Protein AF-A0A2G9U243-F1 (afdb_monomer_lite)

pLDDT: mean 89.63, std 13.97, range [38.19, 98.0]

Structure (mmCIF, N/CA/C/O backbone):
data_AF-A0A2G9U243-F1
#
_entry.id   AF-A0A2G9U243-F1
#
loop_
_atom_site.group_PDB
_atom_site.id
_atom_site.type_symbol
_atom_site.label_atom_id
_atom_site.label_alt_id
_atom_site.label_comp_id
_atom_site.label_asym_id
_atom_site.label_entity_id
_atom_site.label_seq_id
_atom_site.pdbx_PDB_ins_code
_atom_site.Cartn_x
_atom_site.Cartn_y
_atom_site.Cartn_z
_atom_site.occupancy
_atom_site.B_iso_or_equiv
_atom_site.auth_seq_id
_atom_site.auth_comp_id
_atom_site.auth_asym_id
_atom_site.auth_atom_id
_atom_site.pdbx_PDB_model_num
ATOM 1 N N . MET A 1 1 ? 14.130 -42.281 23.782 1.00 38.19 1 MET A N 1
ATOM 2 C CA . MET A 1 1 ? 13.414 -41.888 22.552 1.00 38.19 1 MET A CA 1
ATOM 3 C C . MET A 1 1 ? 12.283 -40.970 22.979 1.00 38.19 1 MET A C 1
AT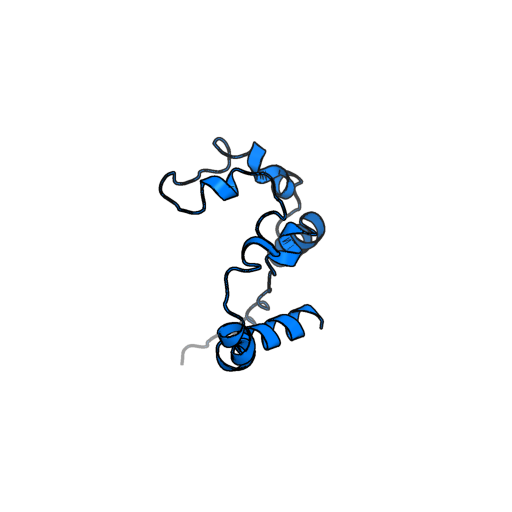OM 5 O O . MET A 1 1 ? 11.359 -41.455 23.614 1.00 38.19 1 MET A O 1
ATOM 9 N N . CYS A 1 2 ? 12.399 -39.661 22.758 1.00 44.28 2 CYS A N 1
ATOM 10 C CA . CYS A 1 2 ? 11.280 -38.750 22.996 1.00 44.28 2 CYS A CA 1
ATOM 11 C C . CYS A 1 2 ? 10.326 -38.869 21.809 1.00 44.28 2 CYS A C 1
ATOM 13 O O . CYS A 1 2 ? 10.739 -38.656 20.669 1.00 44.28 2 CYS A O 1
ATOM 15 N N . ASP A 1 3 ? 9.093 -39.272 22.093 1.00 52.53 3 ASP A N 1
ATOM 16 C CA . ASP A 1 3 ? 8.004 -39.333 21.129 1.00 52.53 3 ASP A CA 1
ATOM 17 C C . ASP A 1 3 ? 7.628 -37.901 20.726 1.00 52.53 3 ASP A C 1
ATOM 19 O O . ASP A 1 3 ? 7.115 -37.118 21.526 1.00 52.53 3 ASP A O 1
ATOM 23 N N . MET A 1 4 ? 7.994 -37.523 19.503 1.00 55.00 4 MET A N 1
ATOM 24 C CA . MET A 1 4 ? 7.607 -36.254 18.900 1.00 55.00 4 MET A CA 1
ATOM 25 C C . MET A 1 4 ? 6.247 -36.492 18.257 1.00 55.00 4 MET A C 1
ATOM 27 O O . MET A 1 4 ? 6.179 -37.029 17.149 1.00 55.00 4 MET A O 1
ATOM 31 N N . GLY A 1 5 ? 5.187 -36.116 18.979 1.00 56.22 5 GLY A N 1
ATOM 32 C CA . GLY A 1 5 ? 3.805 -36.173 18.507 1.00 56.22 5 GLY A CA 1
ATOM 33 C C . GLY A 1 5 ? 3.618 -35.555 17.111 1.00 56.22 5 GLY A C 1
ATOM 34 O O . GLY A 1 5 ? 4.509 -34.871 16.595 1.00 56.22 5 GLY A O 1
ATOM 35 N N . PRO A 1 6 ? 2.469 -35.810 16.460 1.00 59.44 6 PRO A N 1
ATOM 36 C CA . PRO A 1 6 ? 2.274 -35.511 15.047 1.00 59.44 6 PRO A CA 1
ATOM 37 C C . PRO A 1 6 ? 2.610 -34.050 14.741 1.00 59.44 6 PRO A C 1
ATOM 39 O O . PRO A 1 6 ? 2.042 -33.134 15.334 1.00 59.44 6 PRO A O 1
ATOM 42 N N . LYS A 1 7 ? 3.552 -33.849 13.809 1.00 55.09 7 LYS A N 1
ATOM 43 C CA . LYS A 1 7 ? 3.908 -32.535 13.266 1.00 55.09 7 LYS A CA 1
ATOM 44 C C . LYS A 1 7 ? 2.626 -31.890 12.745 1.00 55.09 7 LYS A C 1
ATOM 46 O O . LYS A 1 7 ? 2.109 -32.309 11.711 1.00 55.09 7 LYS A O 1
ATOM 51 N N . THR A 1 8 ? 2.097 -30.909 13.468 1.00 56.22 8 THR A N 1
ATOM 52 C CA . THR A 1 8 ? 0.997 -30.086 12.976 1.00 56.22 8 THR A CA 1
ATOM 53 C C . THR A 1 8 ? 1.460 -29.444 11.672 1.00 56.22 8 THR A C 1
ATOM 55 O O . THR A 1 8 ? 2.546 -28.864 11.599 1.00 56.22 8 THR A O 1
ATOM 58 N N . ALA A 1 9 ? 0.694 -29.647 10.600 1.00 64.56 9 ALA A N 1
ATOM 59 C CA . ALA A 1 9 ? 1.002 -29.068 9.303 1.00 64.56 9 ALA A CA 1
ATOM 60 C C . ALA A 1 9 ? 1.116 -27.546 9.462 1.00 64.56 9 ALA A C 1
ATOM 62 O O . ALA A 1 9 ? 0.232 -26.915 10.040 1.00 64.56 9 ALA A O 1
ATOM 63 N N . THR A 1 10 ? 2.215 -26.959 8.989 1.00 58.97 10 THR A N 1
ATOM 64 C CA . THR A 1 10 ? 2.356 -25.503 8.943 1.00 58.97 10 THR A CA 1
ATOM 65 C C . THR A 1 10 ? 1.190 -24.943 8.123 1.00 58.97 10 THR A C 1
ATOM 67 O O . THR A 1 10 ? 0.971 -25.438 7.013 1.00 58.97 10 THR A O 1
ATOM 70 N N . PRO A 1 11 ? 0.422 -23.962 8.633 1.00 63.59 11 PRO A N 1
ATOM 71 C CA . PRO A 1 11 ? -0.643 -23.358 7.846 1.00 63.59 11 PRO A CA 1
ATOM 72 C C . PRO A 1 11 ? -0.045 -22.768 6.559 1.00 63.59 11 PRO A C 1
ATOM 74 O O . PRO A 1 11 ? 1.088 -22.270 6.584 1.00 63.59 11 PRO A O 1
ATOM 77 N N . PRO A 1 12 ? -0.755 -22.856 5.422 1.00 75.88 12 PRO A N 1
ATOM 78 C CA . PRO A 1 12 ? -0.239 -22.366 4.149 1.00 75.88 12 PRO A CA 1
ATOM 79 C C . PRO A 1 12 ? 0.118 -20.883 4.273 1.00 75.88 12 PRO A C 1
ATOM 81 O O . PRO A 1 12 ? -0.644 -20.108 4.830 1.00 75.88 12 PRO A O 1
ATOM 84 N N . SER A 1 13 ? 1.283 -20.461 3.785 1.00 81.94 13 SER A N 1
ATOM 85 C CA . SER A 1 13 ? 1.639 -19.038 3.792 1.00 81.94 13 SER A CA 1
ATOM 86 C C . SER A 1 13 ? 0.814 -18.272 2.756 1.00 81.94 13 SER A C 1
ATOM 88 O O . SER A 1 13 ? 0.640 -18.737 1.628 1.00 81.94 13 SER A O 1
ATOM 90 N N . GLN A 1 14 ? 0.329 -17.082 3.120 1.00 87.88 14 GLN A N 1
ATOM 91 C CA . GLN A 1 14 ? -0.534 -16.273 2.265 1.00 87.88 14 GLN A CA 1
ATOM 92 C C . GLN A 1 14 ? 0.223 -15.097 1.632 1.00 87.88 14 GLN A C 1
ATOM 94 O O . GLN A 1 14 ? 0.692 -14.201 2.326 1.00 87.88 14 GLN A O 1
ATOM 99 N N . TRP A 1 15 ? 0.287 -15.059 0.298 1.00 92.25 15 TRP A N 1
ATOM 100 C CA . TRP A 1 15 ? 0.796 -13.898 -0.444 1.00 92.25 15 TRP A CA 1
ATOM 101 C C . TRP A 1 15 ? -0.177 -12.715 -0.392 1.00 92.25 15 TRP A C 1
ATOM 103 O O . TRP A 1 15 ? -1.387 -12.907 -0.556 1.00 92.25 15 TRP A O 1
ATOM 113 N N . VAL A 1 16 ? 0.354 -11.501 -0.223 1.00 94.25 16 VAL A N 1
ATOM 114 C CA . VAL A 1 16 ? -0.378 -10.227 -0.316 1.00 94.25 16 VAL A CA 1
ATOM 115 C C . VAL A 1 16 ? 0.365 -9.326 -1.295 1.00 94.25 16 VAL A C 1
ATOM 117 O O . VAL A 1 16 ? 1.498 -8.924 -1.042 1.00 94.25 16 VAL A O 1
ATOM 120 N N . TYR A 1 17 ? -0.270 -9.037 -2.428 1.00 95.44 17 TYR A N 1
ATOM 121 C CA . TYR A 1 17 ? 0.282 -8.151 -3.448 1.00 95.44 17 TYR A CA 1
ATOM 122 C C . TYR A 1 17 ? -0.110 -6.718 -3.118 1.00 95.44 17 TYR A C 1
ATOM 124 O O . TYR A 1 17 ? -1.302 -6.422 -3.007 1.00 95.44 17 TYR A O 1
ATOM 132 N N . TYR A 1 18 ? 0.878 -5.838 -2.963 1.00 95.94 18 TYR A N 1
ATOM 133 C CA . TYR A 1 18 ? 0.644 -4.437 -2.615 1.00 95.94 18 TYR A CA 1
ATOM 134 C C . TYR A 1 18 ? -0.284 -3.752 -3.624 1.00 95.94 18 TYR A C 1
ATOM 136 O O . TYR A 1 18 ? -1.225 -3.067 -3.231 1.00 95.94 18 TYR A O 1
ATOM 144 N N . GLU A 1 19 ? -0.079 -4.004 -4.916 1.00 96.00 19 GLU A N 1
ATOM 145 C CA . GLU A 1 19 ? -0.857 -3.414 -6.003 1.00 96.00 19 GLU A CA 1
ATOM 146 C C . GLU A 1 19 ? -2.337 -3.786 -5.896 1.00 96.00 19 GLU A C 1
ATOM 148 O O . GLU A 1 19 ? -3.211 -2.928 -6.004 1.00 96.00 19 GLU A O 1
ATOM 153 N N . ARG A 1 20 ? -2.624 -5.057 -5.592 1.00 95.88 20 ARG A N 1
ATOM 154 C CA . ARG A 1 20 ? -3.994 -5.532 -5.381 1.00 95.88 20 ARG A CA 1
ATOM 155 C C . ARG A 1 20 ? -4.583 -4.975 -4.088 1.00 95.88 20 ARG A C 1
ATOM 157 O O . ARG A 1 20 ? -5.757 -4.619 -4.075 1.00 95.88 20 ARG A O 1
ATOM 164 N N . LEU A 1 21 ? -3.781 -4.877 -3.027 1.00 97.44 21 LEU A N 1
ATOM 165 C CA . LEU A 1 21 ? -4.216 -4.341 -1.738 1.00 97.44 21 LEU A CA 1
ATOM 166 C C . LEU A 1 21 ? -4.678 -2.888 -1.863 1.00 97.44 21 LEU A C 1
ATOM 168 O O . LEU A 1 21 ? -5.718 -2.545 -1.313 1.00 97.44 21 LEU A O 1
ATOM 172 N N . VAL A 1 22 ? -3.955 -2.041 -2.597 1.00 97.62 22 VAL A N 1
ATOM 173 C CA . VAL A 1 22 ? -4.3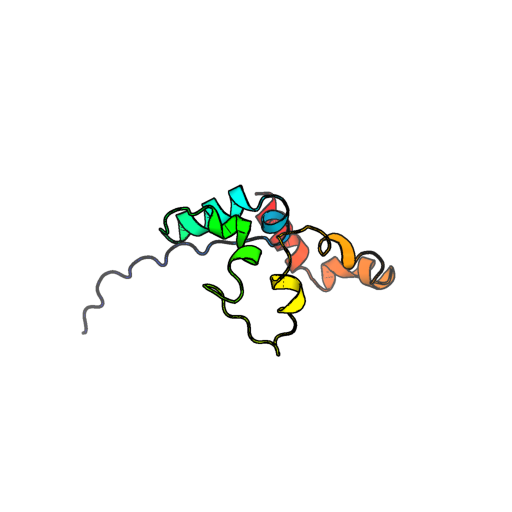60 -0.633 -2.742 1.00 97.62 22 VAL A CA 1
ATOM 174 C C . VAL A 1 22 ? -5.488 -0.427 -3.758 1.00 97.62 22 VAL A C 1
ATOM 176 O O . VAL A 1 22 ? -6.285 0.485 -3.566 1.00 97.62 22 VAL A O 1
ATOM 179 N N . GLN A 1 23 ? -5.606 -1.286 -4.780 1.00 97.56 23 GLN A N 1
ATOM 180 C CA . GLN A 1 23 ? -6.694 -1.231 -5.774 1.00 97.56 23 GLN A CA 1
ATOM 181 C C . GLN A 1 23 ? -8.009 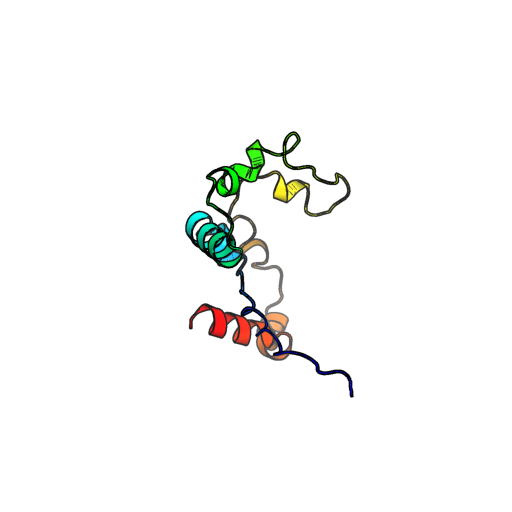-1.846 -5.273 1.00 97.56 23 GLN A C 1
ATOM 183 O O . GLN A 1 23 ? -9.095 -1.441 -5.685 1.00 97.56 23 GLN A O 1
ATOM 188 N N . ARG A 1 24 ? -7.932 -2.873 -4.418 1.00 97.69 24 ARG A N 1
ATOM 189 C CA . ARG A 1 24 ? -9.083 -3.632 -3.897 1.00 97.69 24 ARG A CA 1
ATOM 190 C C . ARG A 1 24 ? -8.960 -3.847 -2.386 1.00 97.69 24 ARG A C 1
ATOM 192 O O . ARG A 1 24 ? -8.944 -4.991 -1.923 1.00 97.69 24 ARG A O 1
ATOM 199 N N . PRO A 1 25 ? -8.880 -2.768 -1.590 1.00 97.75 25 PRO A N 1
ATOM 200 C CA . PRO A 1 25 ? -8.550 -2.867 -0.173 1.00 97.75 25 PRO A CA 1
ATOM 201 C C . PRO A 1 25 ? -9.547 -3.712 0.614 1.00 97.75 25 PRO A C 1
ATOM 203 O O . PRO A 1 25 ? -9.115 -4.502 1.444 1.00 97.75 25 PRO A O 1
ATOM 206 N N . SER A 1 26 ? -10.855 -3.634 0.333 1.00 98.00 26 SER A N 1
ATOM 207 C CA . SER A 1 26 ? -11.844 -4.477 1.026 1.00 98.00 26 SER A CA 1
ATOM 208 C C . SER A 1 26 ? -11.665 -5.961 0.724 1.00 98.00 26 SER A C 1
ATOM 210 O O . SER A 1 26 ? -11.589 -6.753 1.658 1.00 98.00 26 SER A O 1
ATOM 212 N N . ASP A 1 27 ? -11.531 -6.338 -0.547 1.00 97.75 27 ASP A N 1
ATOM 213 C CA . ASP A 1 27 ? -11.371 -7.743 -0.934 1.00 97.75 27 ASP A CA 1
ATOM 214 C C . ASP A 1 27 ? -10.101 -8.344 -0.316 1.00 97.75 27 ASP A C 1
ATOM 216 O O . ASP A 1 27 ? -10.134 -9.431 0.266 1.00 97.75 27 ASP A O 1
ATOM 220 N N . GLU A 1 28 ? -8.983 -7.617 -0.398 1.00 97.62 28 GLU A N 1
ATOM 221 C CA . GLU A 1 28 ? -7.697 -8.113 0.090 1.00 97.62 28 GLU A CA 1
ATOM 222 C C . GLU A 1 28 ? -7.618 -8.156 1.611 1.00 97.62 28 GLU A C 1
ATOM 224 O O . GLU A 1 28 ? -7.147 -9.149 2.163 1.00 97.62 28 GLU A O 1
ATOM 229 N N . THR A 1 29 ? -8.115 -7.135 2.308 1.00 97.44 29 THR A N 1
ATOM 230 C CA . THR A 1 29 ? -8.127 -7.145 3.779 1.00 97.44 29 THR A CA 1
ATOM 231 C C . THR A 1 29 ? -9.079 -8.205 4.324 1.00 97.44 29 THR A C 1
ATOM 233 O O . THR A 1 29 ? -8.718 -8.885 5.280 1.00 97.44 29 THR A O 1
ATOM 236 N N . ARG A 1 30 ? -10.233 -8.455 3.686 1.00 97.94 30 ARG A N 1
ATOM 237 C CA . ARG A 1 30 ? -11.111 -9.586 4.043 1.00 97.94 30 ARG A CA 1
ATOM 238 C C . ARG A 1 30 ? -10.402 -10.922 3.890 1.00 97.94 30 ARG A C 1
ATOM 240 O O . ARG A 1 30 ? -10.484 -11.759 4.784 1.00 97.94 30 ARG A O 1
ATOM 247 N N . ARG A 1 31 ? -9.685 -11.110 2.781 1.00 96.25 31 ARG A N 1
ATOM 248 C CA . ARG A 1 31 ? -8.913 -12.328 2.519 1.00 96.25 31 ARG A CA 1
ATOM 249 C C . ARG A 1 31 ? -7.811 -12.537 3.560 1.00 96.25 31 ARG A C 1
ATOM 251 O O . ARG A 1 31 ? -7.644 -13.654 4.042 1.00 96.25 31 ARG A O 1
ATOM 258 N N . VAL A 1 32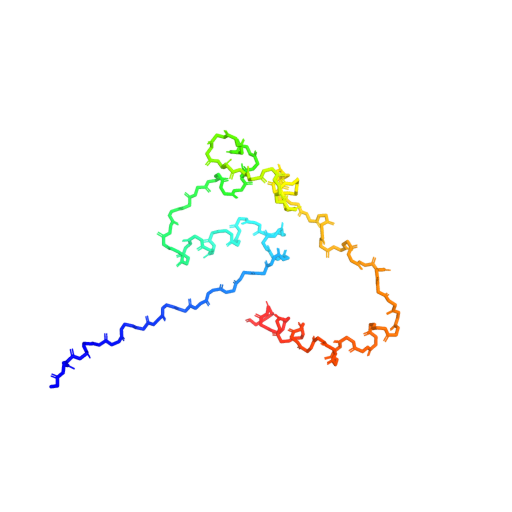 ? -7.095 -11.472 3.929 1.00 96.44 32 VAL A N 1
ATOM 259 C CA . VAL A 1 32 ? -6.055 -11.504 4.970 1.00 96.44 32 VAL A CA 1
ATOM 260 C C . VAL A 1 32 ? -6.649 -11.798 6.348 1.00 96.44 32 VAL A C 1
ATOM 262 O O . VAL A 1 32 ? -6.149 -12.681 7.035 1.00 96.44 32 VAL A O 1
ATOM 265 N N . LEU A 1 33 ? -7.724 -11.117 6.749 1.00 96.94 33 LEU A N 1
ATOM 266 C CA . LEU A 1 33 ? -8.353 -11.336 8.055 1.00 96.94 33 LEU A CA 1
ATOM 267 C C . LEU A 1 33 ? -8.959 -12.738 8.172 1.00 96.94 33 LEU A C 1
ATOM 269 O O . LEU A 1 33 ? -8.769 -13.390 9.192 1.00 96.94 33 LEU A O 1
ATOM 273 N N . HIS A 1 34 ? -9.590 -13.243 7.107 1.00 95.88 34 HIS A N 1
ATOM 274 C CA . HIS A 1 34 ? -10.062 -14.627 7.049 1.00 95.88 34 HIS A CA 1
ATOM 275 C C . HIS A 1 34 ? -8.906 -15.627 7.189 1.00 95.88 34 HIS A C 1
ATOM 277 O O . HIS A 1 34 ? -9.022 -16.605 7.919 1.00 95.88 34 HIS A O 1
ATOM 283 N N . PHE A 1 35 ? -7.777 -15.387 6.513 1.00 95.19 35 PHE A N 1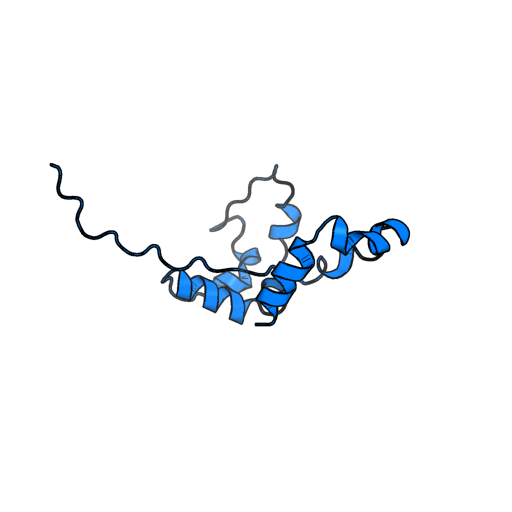
ATOM 284 C CA . PHE A 1 35 ? -6.583 -16.222 6.657 1.00 95.19 35 PHE A CA 1
ATOM 285 C C . PHE A 1 35 ? -6.034 -16.231 8.096 1.00 95.19 35 PHE A C 1
ATOM 287 O O . PHE A 1 35 ? -5.556 -17.263 8.561 1.00 95.19 35 PHE A O 1
ATOM 294 N N . LEU A 1 36 ? -6.115 -15.096 8.795 1.00 95.06 36 LEU A N 1
ATOM 295 C CA . LEU A 1 36 ? -5.669 -14.939 10.182 1.00 95.06 36 LEU A CA 1
ATOM 296 C C . LEU A 1 36 ? -6.709 -15.378 11.229 1.00 95.06 36 LEU A C 1
ATOM 298 O O . LEU A 1 36 ? -6.408 -15.296 12.416 1.00 95.06 36 LEU A O 1
ATOM 302 N N . ASP A 1 37 ? -7.902 -15.815 10.812 1.00 95.75 37 ASP A N 1
ATOM 303 C CA . ASP A 1 37 ? -9.054 -16.090 11.688 1.00 95.75 37 ASP A CA 1
ATOM 304 C C . ASP A 1 37 ? -9.424 -14.895 12.597 1.00 95.75 37 ASP A C 1
ATOM 306 O O . ASP A 1 37 ? -9.703 -15.025 13.788 1.00 95.75 37 ASP A O 1
ATOM 310 N N . VAL A 1 38 ? -9.393 -13.685 12.026 1.00 96.69 38 VAL A N 1
ATOM 311 C CA . VAL A 1 38 ? -9.762 -12.434 12.704 1.00 96.69 38 VAL A CA 1
ATOM 312 C C . VAL A 1 38 ? -11.092 -11.917 12.141 1.00 96.69 38 VAL A C 1
ATOM 314 O O . VAL A 1 38 ? -11.242 -11.827 10.918 1.00 96.69 38 VAL A O 1
ATOM 317 N N . PRO A 1 39 ? -12.068 -11.534 12.989 1.00 97.38 39 PRO A N 1
ATOM 318 C CA . PRO A 1 39 ? -13.319 -10.944 12.527 1.00 97.38 39 PRO A CA 1
ATOM 319 C C . PRO A 1 39 ? -13.108 -9.663 11.714 1.00 97.38 39 PRO A C 1
ATOM 321 O O . PRO A 1 39 ? -12.198 -8.875 11.968 1.00 97.38 39 PRO A O 1
ATOM 324 N N . TRP A 1 40 ? -13.998 -9.425 10.754 1.00 97.56 40 TRP A N 1
ATOM 325 C CA . TRP A 1 40 ? -14.006 -8.179 9.994 1.00 97.56 40 TRP A CA 1
ATOM 326 C C . TRP A 1 40 ? -14.345 -6.967 10.876 1.00 97.56 40 TRP A C 1
ATOM 328 O O . TRP A 1 40 ? -15.293 -7.019 11.658 1.00 97.56 40 TRP A O 1
ATOM 338 N N . SER A 1 41 ? -13.642 -5.853 10.653 1.00 96.69 41 SER A N 1
ATOM 339 C CA . SER A 1 41 ? -14.045 -4.505 11.070 1.00 96.69 41 SER A CA 1
ATOM 340 C C . SER A 1 41 ? -13.842 -3.540 9.905 1.00 96.69 41 SER A C 1
ATOM 342 O O . SER A 1 41 ? -12.838 -3.637 9.203 1.00 96.69 41 SER A O 1
ATOM 344 N N . ASP A 1 42 ? -14.750 -2.580 9.718 1.00 96.12 42 ASP A N 1
ATOM 345 C CA . ASP A 1 42 ? -14.591 -1.528 8.704 1.00 96.12 42 ASP A CA 1
ATOM 346 C C . ASP A 1 42 ? -13.429 -0.568 9.018 1.00 96.12 42 ASP A C 1
ATOM 348 O O . ASP A 1 42 ? -12.957 0.146 8.129 1.00 96.12 42 ASP A O 1
ATOM 352 N N . ASP A 1 43 ? -12.908 -0.590 10.249 1.00 95.75 43 ASP A N 1
ATOM 353 C CA . ASP A 1 43 ? -11.740 0.199 10.651 1.00 95.75 43 ASP A CA 1
ATOM 354 C C . ASP A 1 43 ? -10.503 -0.116 9.799 1.00 95.75 43 ASP A C 1
ATOM 356 O O . ASP A 1 43 ? -9.686 0.769 9.545 1.00 95.75 43 ASP A O 1
ATOM 360 N N . VAL A 1 44 ? -10.381 -1.339 9.266 1.00 96.38 44 VAL A N 1
ATOM 361 C CA . VAL A 1 44 ? -9.231 -1.716 8.421 1.00 96.38 44 VAL A CA 1
ATOM 362 C C . VAL A 1 44 ? -9.183 -0.953 7.096 1.00 96.38 44 VAL A C 1
ATOM 364 O O . VAL A 1 44 ? -8.121 -0.844 6.484 1.00 96.38 44 VAL A O 1
ATOM 367 N N . LEU A 1 45 ? -10.310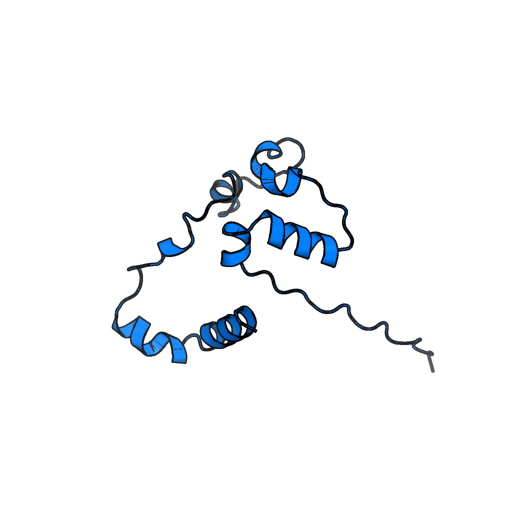 -0.386 6.657 1.00 97.75 45 LEU A N 1
ATOM 368 C CA . LEU A 1 45 ? -10.385 0.479 5.474 1.00 97.75 45 LEU A CA 1
ATOM 369 C C . LEU A 1 45 ? -10.195 1.960 5.806 1.00 97.75 45 LEU A C 1
ATOM 371 O O . LEU A 1 45 ? -9.979 2.764 4.898 1.00 97.75 45 LEU A O 1
ATOM 375 N N . ASN A 1 46 ? -10.258 2.308 7.090 1.00 97.00 46 ASN A N 1
ATOM 376 C CA . ASN A 1 46 ? -10.250 3.676 7.598 1.00 97.00 46 ASN A CA 1
ATOM 377 C C . ASN A 1 46 ? -9.128 3.888 8.626 1.00 97.00 46 ASN A C 1
ATOM 379 O O . ASN A 1 46 ? -9.260 4.674 9.560 1.00 97.00 46 ASN A O 1
ATOM 383 N N . HIS A 1 47 ? -8.006 3.183 8.449 1.00 96.12 47 HIS A N 1
ATOM 384 C CA . HIS A 1 47 ? -6.872 3.208 9.375 1.00 96.12 47 HIS A CA 1
ATOM 385 C C . HIS A 1 47 ? -6.361 4.626 9.671 1.00 96.12 47 HIS A C 1
ATOM 387 O O . HIS A 1 47 ? -5.920 4.891 10.787 1.00 96.12 47 HIS A O 1
ATOM 393 N N . GLN A 1 48 ? -6.448 5.546 8.704 1.00 96.94 48 GLN A N 1
ATOM 394 C CA . GLN A 1 48 ? -6.004 6.927 8.874 1.00 96.94 48 GLN A CA 1
ATOM 395 C C . GLN A 1 48 ? -6.757 7.659 9.997 1.00 96.94 48 GLN A C 1
ATOM 397 O O . GLN A 1 48 ? -6.173 8.504 10.670 1.00 96.94 48 GLN A O 1
ATOM 402 N N . ASP A 1 49 ? -8.017 7.287 10.252 1.00 97.00 49 ASP A N 1
ATOM 403 C CA . ASP A 1 49 ? -8.862 7.902 11.284 1.00 97.00 49 ASP A CA 1
ATOM 404 C C . ASP A 1 49 ? -8.529 7.376 12.693 1.00 97.00 49 ASP A C 1
ATOM 406 O O . ASP A 1 49 ? -9.000 7.914 13.692 1.00 97.00 49 ASP A O 1
ATOM 410 N N . LYS A 1 50 ? -7.707 6.322 12.782 1.00 96.50 50 LYS A N 1
ATOM 411 C CA . LYS A 1 50 ? -7.322 5.643 14.030 1.00 96.50 50 LYS A CA 1
ATOM 412 C C . LYS A 1 50 ? -5.911 5.995 14.500 1.00 96.50 50 LYS A C 1
ATOM 414 O O . LYS A 1 50 ? -5.482 5.559 15.570 1.00 96.50 50 LYS A O 1
ATOM 419 N N . ILE A 1 51 ? -5.166 6.767 13.710 1.00 95.88 51 ILE A N 1
ATOM 420 C CA . ILE A 1 51 ? -3.794 7.166 14.033 1.00 95.88 51 ILE A CA 1
ATOM 421 C C . ILE A 1 51 ? -3.791 8.187 15.170 1.00 95.88 51 ILE A C 1
ATOM 423 O O . ILE A 1 51 ? -4.467 9.209 15.113 1.00 95.88 51 ILE A O 1
ATOM 427 N N . GLY A 1 52 ? -2.968 7.931 16.186 1.00 92.88 52 GLY A N 1
ATOM 428 C CA . GLY A 1 52 ? -2.851 8.764 17.385 1.00 92.88 52 GLY A CA 1
ATOM 429 C C . GLY A 1 52 ? -3.761 8.335 18.536 1.00 92.88 52 GLY A C 1
ATOM 430 O O . GLY A 1 52 ? -3.477 8.707 19.672 1.00 92.88 52 GLY A O 1
ATOM 431 N N . ASP A 1 53 ? -4.775 7.514 18.259 1.00 94.44 53 ASP A N 1
ATOM 432 C CA . ASP A 1 53 ? -5.634 6.887 19.266 1.00 94.44 53 ASP A CA 1
ATOM 433 C C . ASP A 1 53 ? -5.277 5.398 19.408 1.00 94.44 53 ASP A C 1
ATOM 435 O O . ASP A 1 53 ? -4.469 5.015 20.260 1.00 94.44 53 ASP A O 1
ATOM 439 N N . GLU A 1 54 ? -5.774 4.572 18.485 1.00 94.69 54 GLU A N 1
ATOM 440 C CA . GLU A 1 54 ? -5.564 3.120 18.482 1.00 94.69 54 GLU A CA 1
ATOM 441 C C . GLU A 1 54 ? -4.252 2.719 17.776 1.00 94.69 54 GLU A C 1
ATOM 443 O O . GLU A 1 54 ? -3.586 1.762 18.177 1.00 94.69 54 GLU A O 1
ATOM 448 N N . ILE A 1 55 ? -3.837 3.469 16.745 1.00 95.38 55 ILE A N 1
ATOM 449 C CA . ILE A 1 55 ? -2.623 3.203 15.958 1.00 95.38 55 ILE A CA 1
ATOM 450 C C . ILE A 1 55 ? -1.522 4.194 16.343 1.00 95.38 55 ILE A C 1
ATOM 452 O O . ILE A 1 55 ? -1.626 5.401 16.108 1.00 95.38 55 ILE A O 1
ATOM 456 N N . ARG A 1 56 ? -0.412 3.684 16.887 1.00 96.44 56 ARG A N 1
ATOM 457 C CA . ARG A 1 56 ? 0.783 4.481 17.207 1.00 96.44 56 ARG A CA 1
ATOM 458 C C . ARG A 1 56 ? 1.841 4.320 16.124 1.00 96.44 56 ARG A C 1
ATOM 460 O O . ARG A 1 56 ? 2.278 3.209 15.852 1.00 96.44 56 ARG A O 1
ATOM 467 N N . LEU A 1 57 ? 2.282 5.439 15.555 1.00 96.06 57 LEU A N 1
ATOM 468 C CA . LEU A 1 57 ? 3.359 5.480 14.566 1.00 96.06 57 LEU A CA 1
ATOM 469 C C . LEU A 1 57 ? 4.629 6.067 15.175 1.00 96.06 57 LEU A C 1
ATOM 471 O O . LEU A 1 57 ? 4.580 7.042 15.927 1.00 96.06 57 LEU A O 1
ATOM 475 N N . ASN A 1 58 ? 5.775 5.508 14.802 1.00 96.38 58 ASN A N 1
ATOM 476 C CA . ASN A 1 58 ? 7.072 6.069 15.146 1.00 96.38 58 ASN A CA 1
ATOM 477 C C . ASN A 1 58 ? 7.384 7.260 14.219 1.00 96.38 58 ASN A C 1
ATOM 479 O O . ASN A 1 58 ? 7.475 7.075 13.003 1.00 96.38 58 ASN A O 1
ATOM 483 N N . PRO A 1 59 ? 7.592 8.483 14.739 1.00 93.75 59 PRO A N 1
ATOM 484 C CA . PRO A 1 59 ? 7.849 9.651 13.897 1.00 93.75 59 PRO A CA 1
ATOM 485 C C . PRO A 1 59 ? 9.146 9.556 13.078 1.00 93.75 59 PRO A C 1
ATOM 487 O O . PRO A 1 59 ? 9.282 10.287 12.102 1.00 93.75 59 PRO A O 1
ATOM 490 N N . ASN A 1 60 ? 10.072 8.663 13.443 1.00 96.00 60 ASN A N 1
ATOM 491 C CA . ASN A 1 60 ? 11.364 8.511 12.771 1.00 96.00 60 ASN A CA 1
ATOM 492 C C . ASN A 1 60 ? 11.362 7.463 11.642 1.00 96.00 60 ASN A C 1
ATOM 494 O O . ASN A 1 60 ? 12.390 7.266 10.997 1.00 96.00 60 ASN A O 1
ATOM 498 N N . GLU A 1 61 ? 10.248 6.766 11.402 1.00 96.19 61 GLU A N 1
ATOM 499 C CA . GLU A 1 61 ? 10.147 5.794 10.308 1.00 96.19 61 GLU A CA 1
ATOM 500 C C . GLU A 1 61 ? 9.854 6.471 8.963 1.00 96.19 61 GLU A C 1
ATOM 502 O O . GLU A 1 61 ? 8.996 7.346 8.854 1.00 96.19 61 GLU A O 1
ATOM 507 N N . PHE A 1 62 ? 10.546 6.026 7.906 1.00 95.38 62 PHE A N 1
ATOM 508 C CA . PHE A 1 62 ? 10.420 6.594 6.557 1.00 95.38 62 PHE A CA 1
ATOM 509 C C . PHE A 1 62 ? 9.026 6.437 5.940 1.00 95.38 62 PHE A C 1
ATOM 511 O O . PHE A 1 62 ? 8.678 7.219 5.059 1.00 95.38 62 PHE A O 1
ATOM 518 N N . SER A 1 63 ? 8.263 5.434 6.383 1.00 94.50 63 SER A N 1
ATOM 519 C CA . SER A 1 63 ? 6.895 5.136 5.946 1.00 94.50 63 SER A CA 1
ATOM 520 C C . SER A 1 63 ? 5.827 5.968 6.670 1.00 94.50 63 SER A C 1
ATOM 522 O O . SER A 1 63 ? 4.661 5.948 6.273 1.00 94.50 63 SER A O 1
ATOM 524 N N . THR A 1 64 ? 6.182 6.691 7.740 1.00 95.88 64 THR A N 1
ATOM 525 C CA . THR A 1 64 ? 5.197 7.317 8.636 1.00 95.88 64 THR A CA 1
ATOM 526 C C . THR A 1 64 ? 4.364 8.387 7.951 1.00 95.88 64 THR A C 1
ATOM 528 O O . THR A 1 64 ? 3.178 8.514 8.244 1.00 95.88 64 THR A O 1
ATOM 531 N N . SER A 1 65 ? 4.947 9.174 7.046 1.00 95.81 65 SER A N 1
ATOM 532 C CA . SER A 1 65 ? 4.174 10.183 6.318 1.00 95.81 65 SER A CA 1
ATOM 533 C C . SER A 1 65 ? 3.187 9.543 5.341 1.00 95.81 65 SER A C 1
ATOM 535 O O . SER A 1 65 ? 2.082 10.050 5.202 1.00 95.81 65 SER A O 1
ATOM 537 N N . GLN A 1 66 ? 3.540 8.418 4.714 1.00 96.56 66 GLN A N 1
ATOM 538 C CA . GLN A 1 66 ? 2.682 7.730 3.747 1.00 96.56 66 GLN A CA 1
ATOM 539 C C . GLN A 1 66 ? 1.571 6.920 4.429 1.00 96.56 66 GLN A C 1
ATOM 541 O O . GLN A 1 66 ? 0.455 6.907 3.925 1.00 96.56 66 GLN A O 1
ATOM 546 N N . VAL A 1 67 ? 1.844 6.281 5.574 1.00 96.69 67 VAL A N 1
ATOM 547 C CA . VAL A 1 67 ? 0.849 5.493 6.340 1.00 96.69 67 VAL A CA 1
ATOM 548 C C . VAL A 1 67 ? -0.217 6.380 6.997 1.00 96.69 67 VAL A C 1
ATOM 550 O O . VAL A 1 67 ? -1.287 5.903 7.346 1.00 96.69 67 VAL A O 1
ATOM 553 N N . LYS A 1 68 ? 0.045 7.683 7.156 1.00 96.56 68 LYS A N 1
ATOM 554 C CA . LYS A 1 68 ? -0.963 8.649 7.622 1.00 96.56 68 LYS A CA 1
ATOM 555 C C . LYS A 1 68 ? -2.051 8.944 6.598 1.00 96.56 68 LYS A C 1
ATOM 557 O O . LYS A 1 68 ? -3.114 9.432 6.968 1.00 96.56 68 LYS A O 1
ATOM 562 N N . GLU A 1 69 ? -1.783 8.692 5.325 1.00 97.19 69 GLU A N 1
ATOM 563 C CA . GLU A 1 69 ? -2.736 8.943 4.257 1.00 97.19 69 GLU A CA 1
ATOM 564 C C . GLU A 1 69 ? -3.717 7.778 4.133 1.00 97.19 69 GLU A C 1
ATOM 566 O O . GLU A 1 69 ? -3.346 6.613 4.269 1.00 97.19 69 GLU A O 1
ATOM 571 N N . LYS A 1 70 ? -4.968 8.077 3.764 1.00 97.62 70 LYS A N 1
ATOM 572 C CA . LYS A 1 70 ? -5.916 7.037 3.346 1.00 97.62 70 LYS A CA 1
ATOM 573 C C . LYS A 1 70 ? -5.304 6.190 2.224 1.00 97.62 70 LYS A C 1
ATOM 575 O O . LYS A 1 70 ? -4.579 6.721 1.375 1.00 97.62 70 LYS A O 1
ATOM 580 N N . VAL A 1 71 ? -5.652 4.898 2.178 1.00 97.50 71 VAL A N 1
ATOM 581 C CA . VAL A 1 71 ? -5.244 3.989 1.092 1.00 97.50 71 VAL A CA 1
ATOM 582 C C . VAL A 1 71 ? -5.485 4.655 -0.263 1.00 97.50 71 VAL A C 1
ATOM 584 O O . VAL A 1 71 ? -6.580 5.143 -0.547 1.00 97.50 71 VAL A O 1
ATOM 587 N N . ASN A 1 72 ? -4.434 4.712 -1.077 1.00 96.62 72 ASN A N 1
ATOM 588 C CA . ASN A 1 72 ? -4.437 5.372 -2.372 1.00 96.62 72 ASN A CA 1
ATOM 589 C C . ASN A 1 72 ? -3.434 4.710 -3.326 1.00 96.62 72 ASN A C 1
ATOM 591 O O . ASN A 1 72 ? -2.517 4.009 -2.905 1.00 96.62 72 ASN A O 1
ATOM 595 N N . GLU A 1 73 ? -3.593 4.980 -4.619 1.00 97.69 73 GLU A N 1
ATOM 596 C CA . GLU A 1 73 ? -2.816 4.350 -5.692 1.00 97.69 73 GLU A CA 1
ATOM 597 C C . GLU A 1 73 ? -1.641 5.209 -6.192 1.00 97.69 73 GLU A C 1
ATOM 599 O O . GLU A 1 73 ? -0.978 4.849 -7.165 1.00 97.69 73 GLU A O 1
ATOM 604 N N . LYS A 1 74 ? -1.337 6.343 -5.538 1.00 95.81 74 LYS A N 1
ATOM 605 C CA . LYS A 1 74 ? -0.340 7.322 -6.027 1.00 95.81 74 LYS A CA 1
ATOM 606 C C . LYS A 1 74 ? 1.044 6.700 -6.258 1.00 95.81 74 LYS A C 1
ATOM 608 O O . LYS A 1 74 ? 1.784 7.147 -7.129 1.00 95.81 74 LYS A O 1
ATOM 613 N N . ALA A 1 75 ? 1.399 5.682 -5.474 1.00 96.19 75 ALA A N 1
ATOM 614 C CA . ALA A 1 75 ? 2.696 5.020 -5.546 1.00 96.19 75 ALA A CA 1
ATOM 615 C C . ALA A 1 75 ? 2.796 3.937 -6.638 1.00 96.19 75 ALA A C 1
ATOM 617 O O . ALA A 1 75 ? 3.910 3.524 -6.947 1.00 96.19 75 ALA A O 1
ATOM 618 N N . LEU A 1 76 ? 1.685 3.489 -7.244 1.00 96.25 76 LEU A N 1
ATOM 619 C CA . LEU A 1 76 ? 1.696 2.349 -8.176 1.00 96.25 76 LEU A CA 1
ATOM 620 C C . LEU A 1 76 ? 2.580 2.579 -9.405 1.00 96.25 76 LEU A C 1
ATOM 622 O O . LEU A 1 76 ? 3.271 1.672 -9.866 1.00 96.25 76 LEU A O 1
ATOM 626 N N . THR A 1 77 ? 2.571 3.802 -9.930 1.00 93.12 77 THR A N 1
ATOM 627 C CA . THR A 1 77 ? 3.275 4.160 -11.168 1.00 93.12 77 THR A CA 1
ATOM 628 C C . THR A 1 77 ? 4.355 5.213 -10.948 1.00 93.12 77 THR A C 1
ATOM 630 O O . THR A 1 77 ? 4.878 5.761 -11.914 1.00 93.12 77 THR A O 1
ATOM 633 N N . SER A 1 78 ? 4.711 5.518 -9.695 1.00 94.00 78 SER A N 1
ATOM 634 C CA . SER A 1 78 ? 5.677 6.582 -9.374 1.00 94.00 78 SER A CA 1
ATOM 635 C C . SER A 1 78 ? 7.089 6.291 -9.888 1.00 94.00 78 SER A C 1
ATOM 637 O O . SER A 1 78 ? 7.878 7.211 -10.077 1.00 94.00 78 SER A O 1
ATOM 639 N N . TRP A 1 79 ? 7.396 5.019 -10.151 1.00 93.44 79 TRP A N 1
ATOM 640 C CA . TRP A 1 79 ? 8.669 4.578 -10.712 1.00 93.44 79 TRP A CA 1
ATOM 641 C C . TRP A 1 79 ? 8.757 4.743 -12.238 1.00 93.44 79 TRP A C 1
ATOM 643 O O . TRP A 1 79 ? 9.838 4.574 -12.813 1.00 93.44 79 TRP A O 1
ATOM 653 N N . PHE A 1 80 ? 7.648 5.040 -12.928 1.00 92.50 80 PHE A N 1
ATOM 654 C CA . PHE A 1 80 ? 7.652 5.186 -14.384 1.00 92.50 80 PHE A CA 1
ATOM 655 C C . PHE A 1 80 ? 8.588 6.326 -14.797 1.00 92.50 80 PHE A C 1
ATOM 657 O O . PHE A 1 80 ? 8.507 7.441 -14.292 1.00 92.50 80 PHE A O 1
ATOM 664 N N . GLY A 1 81 ? 9.498 6.034 -15.728 1.00 93.69 81 GLY A N 1
ATOM 665 C CA . GLY A 1 81 ? 10.511 6.992 -16.178 1.00 93.69 81 GLY A CA 1
ATOM 666 C C . GLY A 1 81 ? 11.738 7.120 -15.266 1.00 93.69 81 GLY A C 1
ATOM 667 O O . GLY A 1 81 ? 12.676 7.819 -15.636 1.00 93.69 81 GLY A O 1
ATOM 668 N N . CYS A 1 82 ? 11.798 6.417 -14.127 1.00 95.56 82 CYS A N 1
ATOM 669 C CA . CYS A 1 82 ? 12.976 6.430 -13.247 1.00 95.56 82 CYS A CA 1
ATOM 670 C C . CYS A 1 82 ? 14.129 5.534 -13.735 1.00 95.56 82 CYS A C 1
ATOM 672 O O . CYS A 1 82 ? 15.237 5.625 -13.210 1.00 95.56 82 CYS A O 1
ATOM 674 N N . TYR A 1 83 ? 13.892 4.669 -14.727 1.00 94.88 83 TYR A N 1
ATOM 675 C CA . TYR A 1 83 ? 14.886 3.727 -15.245 1.00 94.88 83 TYR A CA 1
ATOM 676 C C . TYR A 1 83 ? 15.225 3.991 -16.708 1.00 94.88 83 TYR A C 1
ATOM 678 O O . TYR A 1 83 ? 14.364 4.318 -17.523 1.00 94.88 83 TYR A O 1
ATOM 686 N N . THR A 1 84 ? 16.494 3.785 -17.058 1.00 96.69 84 THR A N 1
ATOM 687 C CA . THR A 1 84 ? 16.969 3.919 -18.436 1.00 96.69 84 THR A CA 1
ATOM 688 C C . THR A 1 84 ? 16.483 2.764 -19.309 1.00 96.69 84 THR A C 1
ATOM 690 O O . THR A 1 84 ? 16.318 1.631 -18.849 1.00 96.69 84 THR A O 1
ATOM 693 N N . THR A 1 85 ? 16.336 3.015 -20.610 1.00 95.06 85 THR A N 1
ATOM 694 C CA . THR A 1 85 ? 15.954 1.987 -21.591 1.00 95.06 85 THR A CA 1
ATOM 695 C C . THR A 1 85 ? 16.893 0.776 -21.564 1.00 95.06 85 THR A C 1
ATOM 697 O O . THR A 1 85 ? 16.449 -0.362 -21.696 1.00 95.06 85 THR A O 1
ATOM 700 N N . ASP A 1 86 ? 18.193 0.992 -21.355 1.00 96.19 86 ASP A N 1
ATOM 701 C CA . ASP A 1 86 ? 19.175 -0.095 -21.311 1.00 96.19 86 ASP A CA 1
ATOM 702 C C . ASP A 1 86 ? 19.089 -0.943 -20.041 1.00 96.19 86 ASP A C 1
ATOM 704 O O . ASP A 1 86 ? 19.375 -2.142 -20.093 1.00 96.19 86 ASP A O 1
ATOM 708 N N . PHE A 1 87 ? 18.670 -0.354 -18.918 1.00 95.62 87 PHE A N 1
ATOM 709 C CA . PHE A 1 87 ? 18.325 -1.113 -17.720 1.00 95.62 87 PHE A CA 1
ATOM 710 C C . PHE A 1 87 ? 17.071 -1.960 -17.962 1.00 95.62 87 PHE A C 1
ATOM 712 O O . PHE A 1 87 ? 17.091 -3.165 -17.712 1.00 95.62 87 PHE A O 1
ATOM 719 N N . LEU A 1 88 ? 16.015 -1.359 -18.525 1.00 94.31 88 LEU A N 1
ATOM 720 C CA . LEU A 1 88 ? 14.746 -2.043 -18.801 1.00 94.31 88 LEU A CA 1
ATOM 721 C C . LEU A 1 88 ? 14.927 -3.249 -19.737 1.00 94.31 88 LEU A C 1
ATOM 723 O O . LEU A 1 88 ? 14.374 -4.311 -19.473 1.00 94.31 88 LEU A O 1
ATOM 727 N N . LYS A 1 89 ? 15.789 -3.150 -20.758 1.00 95.88 89 LYS A N 1
ATOM 728 C CA . LYS A 1 89 ? 16.141 -4.286 -21.639 1.00 95.88 89 LYS A CA 1
ATOM 729 C C . LYS A 1 89 ? 16.768 -5.477 -20.902 1.00 95.88 89 LYS A C 1
ATOM 731 O O . LYS A 1 89 ? 16.779 -6.585 -21.431 1.00 95.88 89 LYS A O 1
ATOM 736 N N . LYS A 1 90 ? 17.343 -5.261 -19.717 1.00 96.69 90 LYS A N 1
ATOM 737 C CA . LYS A 1 90 ? 18.039 -6.285 -18.919 1.00 96.69 90 LYS A CA 1
ATOM 738 C C . LYS A 1 90 ? 17.229 -6.734 -17.704 1.00 96.69 90 LYS A C 1
ATOM 740 O O . LYS A 1 90 ? 17.705 -7.600 -16.968 1.00 96.69 90 LYS A O 1
ATOM 745 N N . ILE A 1 91 ? 16.039 -6.173 -17.482 1.00 94.75 91 ILE A N 1
ATOM 746 C CA . ILE A 1 91 ? 15.297 -6.346 -16.230 1.00 94.75 91 ILE A CA 1
ATOM 747 C C . ILE A 1 91 ? 14.938 -7.809 -15.956 1.00 94.75 91 ILE A C 1
ATOM 749 O O . ILE A 1 91 ? 15.104 -8.265 -14.833 1.00 94.75 91 ILE A O 1
ATOM 753 N N . ASP A 1 92 ? 14.591 -8.583 -16.987 1.00 92.94 92 ASP A N 1
ATOM 754 C CA . ASP A 1 92 ? 14.304 -10.018 -16.859 1.00 92.94 92 ASP A CA 1
ATOM 755 C C . ASP A 1 92 ? 15.500 -10.822 -16.334 1.00 92.94 92 ASP A C 1
ATOM 757 O O . ASP A 1 92 ? 15.342 -11.781 -15.579 1.00 92.94 92 ASP A O 1
ATOM 761 N N . LYS A 1 93 ? 16.715 -10.426 -16.730 1.00 95.31 93 LYS A N 1
ATOM 762 C CA . LYS A 1 93 ? 17.955 -11.066 -16.283 1.00 95.31 93 LYS A CA 1
ATOM 763 C C . LYS A 1 93 ? 18.338 -10.616 -14.873 1.00 95.31 93 LYS A C 1
ATOM 765 O O . LYS A 1 93 ? 18.853 -11.419 -14.102 1.00 95.31 93 LYS A O 1
ATOM 770 N N . LEU A 1 94 ? 18.139 -9.336 -14.564 1.00 95.88 94 LEU A N 1
ATOM 771 C CA . LEU A 1 94 ? 18.530 -8.730 -13.288 1.00 95.88 94 LEU A CA 1
ATOM 772 C C . LEU A 1 94 ? 17.550 -9.064 -12.156 1.00 95.88 94 LEU A C 1
ATOM 774 O O . LEU A 1 94 ? 17.970 -9.255 -11.019 1.00 95.88 94 LEU A O 1
ATOM 778 N N . ALA A 1 95 ? 16.260 -9.152 -12.469 1.00 95.19 95 ALA A N 1
ATOM 779 C CA . ALA A 1 95 ? 15.175 -9.355 -11.520 1.00 95.19 95 ALA A CA 1
ATOM 780 C C . ALA A 1 95 ? 14.205 -10.453 -12.008 1.00 95.19 95 ALA A C 1
ATOM 782 O O . ALA A 1 95 ? 13.014 -10.195 -12.193 1.00 95.19 95 ALA A O 1
ATOM 783 N N . PRO A 1 96 ? 14.670 -11.708 -12.167 1.00 95.19 96 PRO A N 1
ATOM 784 C CA . PRO A 1 96 ? 13.843 -12.812 -12.671 1.00 95.19 96 PRO A CA 1
ATOM 785 C C . PRO A 1 96 ? 12.618 -13.112 -11.789 1.00 95.19 96 PRO A C 1
ATOM 787 O O . PRO A 1 96 ? 11.656 -13.733 -12.239 1.00 95.19 96 PRO A O 1
ATOM 790 N N . MET A 1 97 ? 12.632 -12.665 -10.529 1.00 95.69 97 MET A N 1
ATOM 791 C CA . MET A 1 97 ? 11.503 -12.807 -9.612 1.00 95.69 97 MET A CA 1
ATOM 792 C C . MET A 1 97 ? 10.286 -11.974 -10.011 1.00 95.69 97 MET A C 1
ATOM 794 O O . MET A 1 97 ? 9.182 -12.387 -9.680 1.00 95.69 97 MET A O 1
ATOM 798 N N . LEU A 1 98 ? 10.443 -10.869 -10.752 1.00 93.12 98 LEU A N 1
ATOM 799 C CA . LEU A 1 98 ? 9.296 -10.075 -11.215 1.00 93.12 98 LEU A CA 1
ATOM 800 C C . LEU A 1 98 ? 8.344 -10.923 -12.065 1.00 93.12 98 LEU A C 1
ATOM 802 O O . LEU A 1 98 ? 7.135 -10.894 -11.858 1.00 93.12 98 LEU A O 1
ATOM 806 N N . ARG A 1 99 ? 8.898 -11.755 -12.955 1.00 90.44 99 ARG A N 1
ATOM 807 C CA . ARG A 1 99 ? 8.113 -12.683 -13.773 1.00 90.44 99 ARG A CA 1
ATOM 808 C C . ARG A 1 99 ? 7.436 -13.758 -12.929 1.00 90.44 99 ARG A C 1
ATOM 810 O O . ARG A 1 99 ? 6.231 -13.933 -13.037 1.00 90.44 99 ARG A O 1
ATOM 817 N N . LYS A 1 100 ? 8.191 -14.426 -12.049 1.00 90.38 100 LYS A N 1
ATOM 818 C CA . LYS A 1 100 ? 7.652 -15.487 -11.178 1.00 90.38 100 LYS A CA 1
ATOM 819 C C . LYS A 1 100 ? 6.525 -14.977 -10.278 1.00 90.38 100 LYS A C 1
ATOM 821 O O . LYS A 1 100 ? 5.519 -15.653 -10.106 1.00 90.38 100 LYS A O 1
ATOM 826 N N . LEU A 1 101 ? 6.688 -13.784 -9.705 1.00 89.81 101 LEU A N 1
ATOM 827 C CA . LEU A 1 101 ? 5.671 -13.162 -8.856 1.00 89.81 101 LEU A CA 1
ATOM 828 C C . LEU A 1 101 ? 4.442 -12.732 -9.666 1.00 89.81 101 LEU A C 1
ATOM 830 O O . LEU A 1 101 ? 3.332 -12.856 -9.156 1.00 89.81 101 LEU A O 1
ATOM 834 N N . GLY A 1 102 ? 4.634 -12.289 -10.914 1.00 87.25 102 GLY A N 1
ATOM 835 C CA . GLY A 1 102 ? 3.554 -11.983 -11.852 1.00 87.25 102 GLY A CA 1
ATOM 836 C C . GLY A 1 102 ? 2.763 -13.216 -12.307 1.00 87.25 102 GLY A C 1
ATOM 837 O O . GLY A 1 102 ? 1.543 -13.160 -12.364 1.00 87.25 102 GLY A O 1
ATOM 838 N N . GLU A 1 103 ? 3.422 -14.346 -12.568 1.00 76.69 103 GLU A N 1
ATOM 839 C CA . GLU A 1 103 ? 2.753 -15.621 -12.889 1.00 76.69 103 GLU A CA 1
ATOM 840 C C . GLU A 1 103 ? 1.937 -16.146 -11.698 1.00 76.69 103 GLU A C 1
ATOM 842 O O . GLU A 1 103 ? 0.794 -16.568 -11.861 1.00 76.69 103 GLU A O 1
ATOM 847 N N . LEU A 1 104 ? 2.490 -16.058 -10.481 1.00 71.06 104 LEU A N 1
ATOM 848 C CA . LEU A 1 104 ? 1.765 -16.379 -9.244 1.00 71.06 104 LEU A CA 1
ATOM 849 C C . LEU A 1 104 ? 0.579 -15.435 -8.991 1.00 71.06 104 LEU A C 1
ATOM 851 O O . LEU A 1 104 ? -0.371 -15.821 -8.322 1.00 71.06 104 LEU A O 1
ATOM 855 N N . HIS A 1 105 ? 0.645 -14.201 -9.497 1.00 66.44 105 HIS A N 1
ATOM 856 C CA . HIS A 1 105 ? -0.417 -13.208 -9.356 1.00 66.44 105 HIS A CA 1
ATOM 857 C C . HIS A 1 105 ? -1.619 -13.491 -10.271 1.00 66.44 105 HIS A C 1
ATOM 859 O O . HIS A 1 105 ? -2.744 -13.140 -9.915 1.00 66.44 105 HIS A O 1
ATOM 865 N N . THR A 1 106 ? -1.392 -14.088 -11.446 1.00 61.78 106 THR A N 1
ATOM 866 C CA . THR A 1 106 ? -2.425 -14.338 -12.469 1.00 61.78 106 THR A CA 1
ATOM 867 C C . THR A 1 106 ? -2.991 -15.759 -12.468 1.00 61.78 106 THR A C 1
ATOM 869 O O . THR A 1 106 ? -3.944 -16.013 -13.207 1.00 61.78 106 THR A O 1
ATOM 872 N N . SER A 1 107 ? -2.411 -16.663 -11.672 1.00 51.28 107 SER A N 1
ATOM 873 C CA . SER A 1 107 ? -2.867 -18.050 -11.475 1.00 51.28 107 SER A CA 1
ATOM 874 C C . SER A 1 107 ? -3.937 -18.144 -10.390 1.00 51.28 107 SER A C 1
ATOM 876 O O . SER A 1 107 ? -4.873 -18.952 -10.572 1.00 51.28 107 SER A O 1
#

Sequence (107 aa):
MCDMGPKTATPPSQWVYYERLVQRPSDETRRVLHFLDVPWSDDVLNHQDKIGDEIRLNPNEFSTSQVKEKVNEKALTSWFGCYTTDFLKKIDKLAPMLRKLGELHTS

Radius of gyration: 19.33 Å; chains: 1; bounding box: 34×52×45 Å

Secondary structure (DSSP, 8-state):
-------PPPPPPPP--HHHHHHSHHHHHHHHHHHTT----GGGG-GGGGBTTTB---TTSTTHHHHTSPS-STTTTTTTTSS-HHHHTTHHHH-THHHHHHHHHH-

Organism: Teladorsagia circumcincta (NCBI:txid45464)

InterPro domains:
  IPR026634 Protein-tyrosine sulfotransferase-like [PTHR12788] (16-102)
  IPR027417 P-loop containing nucleoside triphosphate hydrolase [G3DSA:3.40.50.300] (7-106)
  IPR027417 P-loop containing nucleoside triphosphate hydrolase [SSF52540] (15-100)

Foldseek 3Di:
DDDDPDDDPDQDDDDDDLQCCLVPVPVRVVVVCVSVVHDDDCCSQVVLVCEPPPDDDDPPDPCVVVSNDGRHCPPVCPCPPVDDPVCVVCCCVVPVVVVVVVVVVVD